Protein AF-A0A529LUG5-F1 (afdb_monomer_lite)

Foldseek 3Di:
DPDDDDDDDDPDDPDCVVPNDQVPDPDVDPQKDWDQDPVGIDIDGCSPPDPVLPDADAAEDEDQALVVVVVCLVVVNPDAAYEYEHELQACVRPNQDASASVVVSVVVCVVVVHNYHYDYNHHHPPDHD

Radius of gyration: 19.3 Å; chains: 1; bounding box: 46×36×52 Å

pLDDT: mean 93.98, std 6.43, range [59.34, 98.44]

Sequence (129 aa):
DGSVVREAAPLVSGDEKVLAPVNKAFQPTGGLKVLGGNLGHAVIKTSAVKPERRVIEAPAKVFDSQQGLNDAFKAGQLTGDFVAVIRFQGPKANGMPELHKLTTVLGILQDRGQRVALVTDGRMSGASG

Structure (mmCIF, N/CA/C/O backbone):
data_AF-A0A529LUG5-F1
#
_entry.id   AF-A0A529LUG5-F1
#
loop_
_atom_site.group_PDB
_atom_site.id
_atom_site.type_symbol
_atom_site.label_atom_id
_atom_site.label_alt_id
_atom_site.label_comp_id
_atom_site.label_asym_id
_atom_site.label_entity_id
_atom_site.label_seq_id
_atom_site.pdbx_PDB_ins_code
_atom_site.Cartn_x
_atom_site.Cartn_y
_atom_site.Cartn_z
_atom_site.occupancy
_atom_site.B_iso_or_equiv
_atom_site.auth_seq_id
_atom_site.auth_comp_id
_atom_site.auth_asym_id
_atom_site.auth_atom_id
_atom_site.pdbx_PDB_model_num
ATOM 1 N N . ASP A 1 1 ? 30.523 20.957 -26.595 1.00 74.81 1 ASP A N 1
ATOM 2 C CA . ASP A 1 1 ? 29.503 21.028 -27.667 1.00 74.81 1 ASP A CA 1
ATOM 3 C C . ASP A 1 1 ? 28.096 20.664 -27.167 1.00 74.81 1 ASP A C 1
ATOM 5 O O . ASP A 1 1 ? 27.141 20.948 -27.874 1.00 74.81 1 ASP A O 1
ATOM 9 N N . GLY A 1 2 ? 27.947 20.087 -25.961 1.00 87.75 2 GLY A N 1
ATOM 10 C CA . GLY A 1 2 ? 26.634 19.701 -25.431 1.00 87.75 2 GLY A CA 1
ATOM 11 C C . GLY A 1 2 ? 26.055 18.468 -26.129 1.00 87.75 2 GLY A C 1
ATOM 12 O O . GLY A 1 2 ? 24.843 18.261 -26.089 1.00 87.75 2 GLY A O 1
ATOM 13 N N . SER A 1 3 ? 26.899 17.675 -26.798 1.00 82.62 3 SER A N 1
ATOM 14 C CA . SER A 1 3 ? 26.457 16.487 -27.518 1.00 82.62 3 SER A CA 1
ATOM 15 C C . SER A 1 3 ? 26.208 15.315 -26.565 1.00 82.62 3 SER A C 1
ATOM 17 O O . SER A 1 3 ? 26.875 15.143 -25.544 1.00 82.62 3 SER A O 1
ATOM 19 N N . VAL A 1 4 ? 25.193 14.513 -26.890 1.00 90.38 4 VAL A N 1
ATOM 20 C CA . VAL A 1 4 ? 24.852 13.287 -26.164 1.00 90.38 4 VAL A CA 1
ATOM 21 C C . VAL A 1 4 ? 25.438 12.106 -26.922 1.00 90.38 4 VAL A C 1
ATOM 23 O O . VAL A 1 4 ? 25.099 11.885 -28.084 1.00 90.38 4 VAL A O 1
ATOM 26 N N . VAL A 1 5 ? 26.266 11.317 -26.244 1.00 90.88 5 VAL A N 1
ATOM 27 C CA . VAL A 1 5 ? 26.762 10.032 -26.745 1.00 90.88 5 VAL A CA 1
ATOM 28 C C . VAL A 1 5 ? 25.913 8.915 -26.142 1.00 90.88 5 VAL A C 1
ATOM 30 O O . VAL A 1 5 ? 25.602 8.938 -24.952 1.00 90.88 5 VAL A O 1
ATOM 33 N N . ARG A 1 6 ? 25.497 7.952 -26.970 1.00 93.00 6 ARG A N 1
ATOM 34 C CA . ARG A 1 6 ? 24.779 6.752 -26.522 1.00 93.00 6 ARG A CA 1
ATOM 35 C C . ARG A 1 6 ? 25.706 5.550 -26.594 1.00 93.00 6 ARG A C 1
ATOM 37 O O . ARG A 1 6 ? 26.269 5.278 -27.650 1.00 93.00 6 ARG A O 1
ATOM 44 N N . GLU A 1 7 ? 25.797 4.817 -25.497 1.00 94.69 7 GLU A N 1
ATOM 45 C CA . GLU A 1 7 ? 26.534 3.557 -25.411 1.00 94.69 7 GLU A CA 1
ATOM 46 C C . GLU A 1 7 ? 25.561 2.376 -25.359 1.00 94.69 7 GLU A C 1
ATOM 48 O O . GLU A 1 7 ? 24.429 2.499 -24.880 1.00 94.69 7 GLU A O 1
ATOM 53 N N . ALA A 1 8 ? 25.985 1.229 -25.890 1.00 94.44 8 ALA A N 1
ATOM 54 C CA . ALA A 1 8 ? 25.168 0.025 -25.880 1.00 94.44 8 ALA A CA 1
ATOM 55 C C . ALA A 1 8 ? 25.097 -0.568 -24.466 1.00 94.44 8 ALA A C 1
ATOM 57 O O . ALA A 1 8 ? 26.119 -0.774 -23.814 1.00 94.44 8 ALA A O 1
ATOM 58 N N . ALA A 1 9 ? 23.886 -0.891 -24.013 1.00 93.00 9 ALA A N 1
ATOM 59 C CA . ALA A 1 9 ? 23.694 -1.664 -22.792 1.00 93.00 9 ALA A CA 1
ATOM 60 C C . ALA A 1 9 ? 24.043 -3.152 -23.023 1.00 93.00 9 ALA A C 1
ATOM 62 O O . ALA A 1 9 ? 23.889 -3.646 -24.146 1.00 93.00 9 ALA A O 1
ATOM 63 N N . PRO A 1 10 ? 24.462 -3.895 -21.980 1.00 94.50 10 PRO A N 1
ATOM 64 C CA . PRO A 1 10 ? 24.662 -5.338 -22.070 1.00 94.50 10 PRO A CA 1
ATOM 65 C C . PRO A 1 10 ? 23.402 -6.068 -22.554 1.00 94.50 10 PRO A C 1
ATOM 67 O O . PRO A 1 10 ? 22.301 -5.812 -22.069 1.00 94.50 10 PRO A O 1
ATOM 70 N N . LEU A 1 11 ? 23.569 -7.010 -23.489 1.00 93.81 11 LEU A N 1
ATOM 71 C CA . LEU A 1 11 ? 22.459 -7.812 -24.029 1.00 93.81 11 LEU A CA 1
ATOM 72 C C . LEU A 1 11 ? 22.001 -8.928 -23.081 1.00 93.81 11 LEU A C 1
ATOM 74 O O . LEU A 1 11 ? 20.894 -9.443 -23.218 1.00 93.81 11 LEU A O 1
ATOM 78 N N . VAL A 1 12 ? 22.863 -9.318 -22.143 1.00 95.50 12 VAL A N 1
ATOM 79 C CA . VAL A 1 12 ? 22.630 -10.404 -21.189 1.00 95.50 12 VAL A CA 1
ATOM 80 C C . VAL A 1 12 ? 22.708 -9.830 -19.782 1.00 95.50 12 VAL A C 1
ATOM 82 O O . VAL A 1 12 ? 23.600 -9.038 -19.475 1.00 95.50 12 VAL A O 1
ATOM 85 N N . SER A 1 13 ? 21.761 -10.223 -18.934 1.00 96.62 13 SER A N 1
ATOM 86 C CA . SER A 1 13 ? 21.764 -9.840 -17.525 1.00 96.62 13 SER A CA 1
ATOM 87 C C . SER A 1 13 ? 22.973 -10.429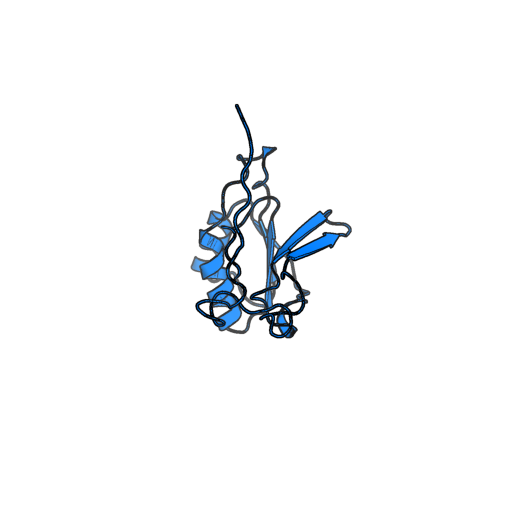 -16.798 1.00 96.62 13 SER A C 1
ATOM 89 O O . SER A 1 13 ? 23.327 -11.585 -17.018 1.00 96.62 13 SER A O 1
ATOM 91 N N . GLY A 1 14 ? 23.577 -9.652 -15.897 1.00 96.62 14 GLY A N 1
ATOM 92 C CA . GLY A 1 14 ? 24.630 -10.151 -15.008 1.00 96.62 14 GLY A CA 1
ATOM 93 C C . GLY A 1 14 ? 24.106 -11.091 -13.914 1.00 96.62 14 GLY A C 1
ATOM 94 O O . GLY A 1 14 ? 24.866 -11.907 -13.403 1.00 96.62 14 GLY A O 1
ATOM 95 N N . ASP A 1 15 ? 22.815 -10.995 -13.575 1.00 97.44 15 ASP A N 1
ATOM 96 C CA . ASP A 1 15 ? 22.123 -11.890 -12.643 1.00 97.44 15 ASP A CA 1
ATOM 97 C C . ASP A 1 15 ? 20.609 -11.870 -12.924 1.00 97.44 15 ASP A C 1
ATOM 99 O O . ASP A 1 15 ? 19.914 -10.896 -12.615 1.00 97.44 15 ASP A O 1
ATOM 103 N N . GLU A 1 16 ? 20.071 -12.957 -13.491 1.00 96.81 16 GLU A N 1
ATOM 104 C CA . GLU A 1 16 ? 18.633 -13.077 -13.787 1.00 96.81 16 GLU A CA 1
ATOM 105 C C . GLU A 1 16 ? 17.750 -13.076 -12.521 1.00 96.81 16 GLU A C 1
ATOM 107 O O . GLU A 1 16 ? 16.546 -12.847 -12.630 1.00 96.81 16 GLU A O 1
ATOM 112 N N . LYS A 1 17 ? 18.313 -13.276 -11.317 1.00 96.44 17 LYS A N 1
ATOM 113 C CA . LYS A 1 17 ? 17.579 -13.153 -10.042 1.00 96.44 17 LYS A CA 1
ATOM 114 C C . LYS A 1 17 ? 17.389 -11.703 -9.596 1.00 96.44 17 LYS A C 1
ATOM 116 O O . LYS A 1 17 ? 16.534 -11.447 -8.751 1.00 96.44 17 LYS A O 1
ATOM 121 N N . VAL A 1 18 ? 18.150 -10.767 -10.164 1.00 96.31 18 VAL A N 1
ATOM 122 C CA . VAL A 1 18 ? 18.041 -9.323 -9.900 1.00 96.31 18 VAL A CA 1
ATOM 123 C C . VAL A 1 18 ? 17.397 -8.606 -11.088 1.00 96.31 18 VAL A C 1
ATOM 125 O O . VAL A 1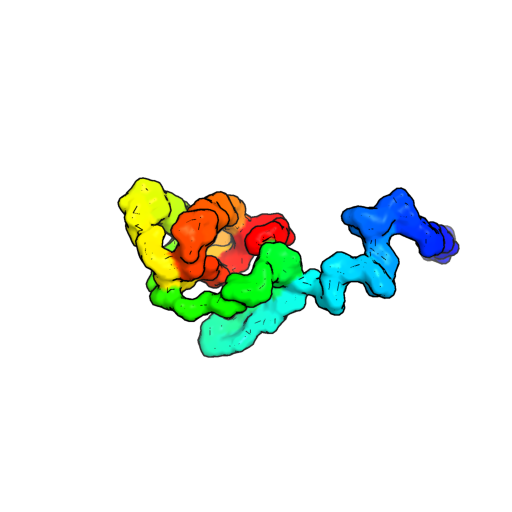 18 ? 16.472 -7.816 -10.903 1.00 96.31 18 VAL A O 1
ATOM 128 N N . LEU A 1 19 ? 17.838 -8.915 -12.311 1.00 96.81 19 LEU A N 1
ATOM 129 C CA . LEU A 1 19 ? 17.305 -8.365 -13.557 1.00 96.81 19 LEU A CA 1
ATOM 130 C C . LEU A 1 19 ? 16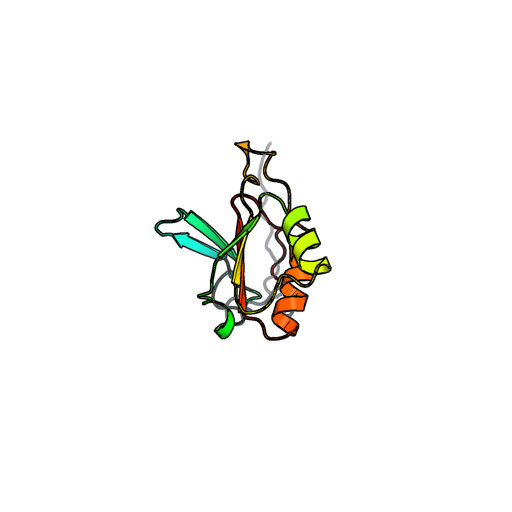.940 -9.507 -14.510 1.00 96.81 19 LEU A C 1
ATOM 132 O O . LEU A 1 19 ? 17.782 -10.011 -15.252 1.00 96.81 19 LEU A O 1
ATOM 136 N N . ALA A 1 20 ? 15.674 -9.914 -14.489 1.00 95.94 20 ALA A N 1
ATOM 137 C CA . ALA A 1 20 ? 15.164 -10.942 -15.385 1.00 95.94 20 ALA A CA 1
ATOM 138 C C . ALA A 1 20 ? 14.913 -10.390 -16.805 1.00 95.94 20 ALA A C 1
ATOM 140 O O . ALA A 1 20 ? 14.468 -9.245 -16.950 1.00 95.94 20 ALA A O 1
ATOM 141 N N . PRO A 1 21 ? 15.134 -11.191 -17.865 1.00 95.31 21 PRO A N 1
ATOM 142 C CA . PRO A 1 21 ? 14.712 -10.829 -19.214 1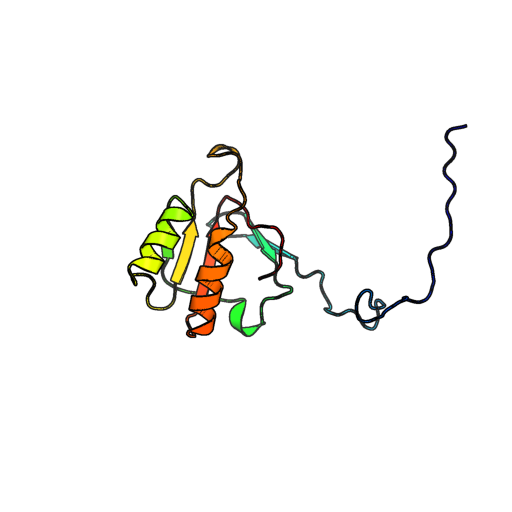.00 95.31 21 PRO A CA 1
ATOM 143 C C . PRO A 1 21 ? 13.179 -10.812 -19.323 1.00 95.31 21 PRO A C 1
ATOM 145 O O . PRO A 1 21 ? 12.479 -11.494 -18.576 1.00 95.31 21 PRO A O 1
ATOM 148 N N . VAL A 1 22 ? 12.641 -10.064 -20.294 1.00 94.31 22 VAL A N 1
ATOM 149 C CA . VAL A 1 22 ? 11.185 -9.841 -20.448 1.00 94.31 22 VAL A CA 1
ATOM 150 C C . VAL A 1 22 ? 10.393 -11.149 -20.564 1.00 94.31 22 VAL A C 1
ATOM 152 O O . VAL A 1 22 ? 9.328 -11.282 -19.969 1.00 94.31 22 VAL A O 1
ATOM 155 N N . ASN A 1 23 ? 10.923 -12.142 -21.283 1.00 94.69 23 ASN A N 1
ATOM 156 C CA . ASN A 1 23 ? 10.285 -13.452 -21.452 1.00 94.69 23 ASN A CA 1
ATOM 157 C C . ASN A 1 23 ? 10.293 -14.327 -20.182 1.00 94.69 23 ASN A C 1
ATOM 159 O O . ASN A 1 23 ? 9.600 -15.340 -20.148 1.00 94.69 23 ASN A O 1
ATOM 163 N N .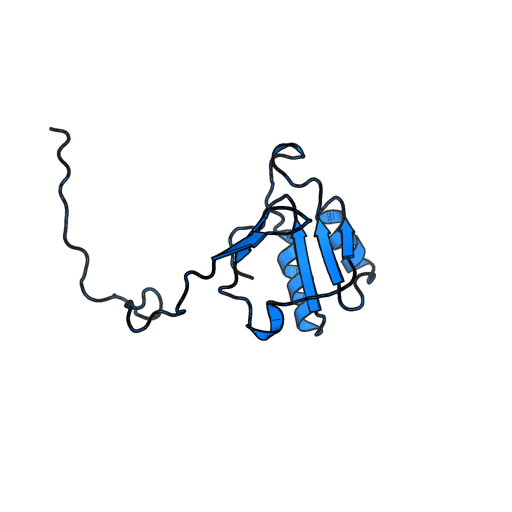 LYS A 1 24 ? 11.057 -13.948 -19.151 1.00 95.62 24 LYS A N 1
ATOM 164 C CA . LYS A 1 24 ? 11.109 -14.594 -17.832 1.00 95.62 24 LYS A CA 1
ATOM 165 C C . LYS A 1 24 ? 10.846 -13.590 -16.702 1.00 95.62 24 LYS A C 1
ATOM 167 O O . LYS A 1 24 ? 11.373 -13.747 -15.602 1.00 95.62 24 LYS A O 1
ATOM 172 N N . ALA A 1 25 ? 10.082 -12.531 -16.971 1.00 95.50 25 ALA A N 1
ATOM 173 C CA . ALA A 1 25 ? 9.800 -11.501 -15.979 1.00 95.50 25 ALA A CA 1
ATOM 174 C C . ALA A 1 25 ? 9.254 -12.112 -14.674 1.00 95.50 25 ALA A C 1
ATOM 176 O O . ALA A 1 25 ? 8.415 -13.011 -14.711 1.00 95.50 25 ALA A O 1
ATOM 177 N N . PHE A 1 26 ? 9.681 -11.585 -13.517 1.00 94.62 26 PHE A N 1
ATOM 178 C CA . PHE A 1 26 ? 9.231 -12.082 -12.206 1.00 94.62 26 PHE A CA 1
ATOM 179 C C . PHE A 1 26 ? 7.709 -12.055 -12.050 1.00 94.62 26 PHE A C 1
ATOM 181 O O . PHE A 1 26 ? 7.131 -12.898 -11.367 1.00 94.62 26 PHE A O 1
ATOM 188 N N . GLN A 1 27 ? 7.063 -11.061 -12.660 1.00 93.06 27 GLN A N 1
ATOM 189 C CA . GLN A 1 27 ? 5.616 -10.922 -12.719 1.00 93.06 27 GLN A CA 1
ATOM 190 C C . GLN A 1 27 ? 5.206 -10.340 -14.077 1.00 93.06 27 GLN A C 1
ATOM 192 O O . GLN A 1 27 ? 5.937 -9.518 -14.631 1.00 93.06 27 GLN A O 1
ATOM 197 N N . PRO A 1 28 ? 4.010 -10.684 -14.589 1.00 92.19 28 PRO A N 1
ATOM 198 C CA . PRO A 1 28 ? 3.513 -10.171 -15.869 1.00 92.19 28 PRO A CA 1
ATOM 199 C C . PRO A 1 28 ? 3.119 -8.684 -15.826 1.00 92.19 28 PRO A C 1
ATOM 201 O O . PRO A 1 28 ? 2.815 -8.095 -16.857 1.00 92.19 28 PRO A O 1
ATOM 204 N N . THR A 1 29 ? 3.076 -8.066 -14.640 1.00 92.06 29 THR A N 1
ATOM 205 C CA . THR A 1 29 ? 2.736 -6.646 -14.465 1.00 92.06 29 THR A CA 1
ATOM 206 C C . THR A 1 29 ? 3.707 -5.987 -13.492 1.00 92.06 29 THR A C 1
ATOM 208 O O . THR A 1 29 ? 4.230 -6.658 -12.607 1.00 92.06 29 THR A O 1
ATOM 211 N N . GLY A 1 30 ? 3.880 -4.664 -13.583 1.00 91.88 30 GLY A N 1
ATOM 212 C CA . GLY A 1 30 ? 4.757 -3.896 -12.684 1.00 91.88 30 GLY A CA 1
ATOM 213 C C . GLY A 1 30 ? 4.283 -3.796 -11.226 1.00 91.88 30 GLY A C 1
ATOM 214 O O . GLY A 1 30 ? 4.905 -3.104 -10.425 1.00 91.88 30 GLY A O 1
ATOM 215 N N . GLY A 1 31 ? 3.168 -4.444 -10.870 1.00 93.00 31 GLY A N 1
ATOM 216 C CA . GLY A 1 31 ? 2.683 -4.510 -9.494 1.00 93.00 31 GLY A CA 1
ATOM 217 C C . GLY A 1 31 ? 2.139 -3.195 -8.938 1.00 93.00 31 GLY A C 1
ATOM 218 O O . GLY A 1 31 ? 1.959 -3.102 -7.733 1.00 93.00 31 GLY A O 1
ATOM 219 N N . LEU A 1 32 ? 1.847 -2.193 -9.770 1.00 94.50 32 LEU A N 1
ATOM 220 C CA . LEU A 1 32 ? 1.193 -0.946 -9.365 1.00 94.50 32 LEU A CA 1
ATOM 221 C C . LEU A 1 32 ? -0.209 -0.876 -9.974 1.00 94.50 32 LEU A C 1
ATOM 223 O O . LEU A 1 32 ? -0.388 -1.172 -11.158 1.00 94.50 32 LEU A O 1
ATOM 227 N N . LYS A 1 33 ? -1.206 -0.497 -9.173 1.00 95.25 33 LYS A N 1
ATOM 228 C CA . LYS A 1 33 ? -2.587 -0.301 -9.626 1.00 95.25 33 LYS A CA 1
ATOM 229 C C . LYS A 1 33 ? -3.141 1.011 -9.087 1.00 95.25 33 LYS A C 1
ATOM 231 O O . LYS A 1 33 ? -2.864 1.383 -7.949 1.00 95.25 33 LYS A O 1
ATOM 236 N N . VAL A 1 34 ? -3.946 1.674 -9.911 1.00 97.12 34 VAL A N 1
ATOM 237 C CA . VAL A 1 34 ? -4.817 2.770 -9.484 1.00 97.12 34 VAL A CA 1
ATOM 238 C C . VAL A 1 34 ? -6.165 2.164 -9.112 1.00 97.12 34 VAL A C 1
ATOM 240 O O . VAL A 1 34 ? -6.706 1.350 -9.859 1.00 97.12 34 VAL A O 1
ATOM 243 N N . LEU A 1 35 ? -6.676 2.543 -7.948 1.00 97.81 35 LEU A N 1
ATOM 244 C CA . LEU A 1 35 ? -8.009 2.200 -7.467 1.00 97.81 35 LEU A CA 1
ATOM 245 C C . LEU A 1 35 ? -8.906 3.433 -7.588 1.00 97.81 35 LEU A C 1
ATOM 247 O O . LEU A 1 35 ? -8.440 4.553 -7.376 1.00 97.81 35 LEU A O 1
ATOM 251 N N . GLY A 1 36 ? -10.181 3.219 -7.903 1.00 98.25 36 GLY A N 1
ATOM 252 C CA . GLY A 1 36 ? -11.197 4.266 -7.979 1.00 98.25 36 GLY A CA 1
ATOM 253 C C . GLY A 1 36 ? -12.519 3.784 -7.389 1.00 98.25 36 GLY A C 1
ATOM 254 O O . GLY A 1 36 ? -12.862 2.609 -7.515 1.00 98.25 36 GLY A O 1
ATOM 255 N N . GLY A 1 37 ? -13.251 4.684 -6.735 1.00 98.00 37 GLY A N 1
ATOM 256 C CA . GLY A 1 37 ? -14.552 4.399 -6.134 1.00 98.00 37 GLY A CA 1
ATOM 257 C C . GLY A 1 37 ? -15.138 5.616 -5.419 1.00 98.00 37 GLY A C 1
ATOM 258 O O . GLY A 1 37 ? -14.650 6.735 -5.563 1.00 98.00 37 GLY A O 1
ATOM 259 N N . ASN A 1 38 ? -16.171 5.400 -4.606 1.00 98.31 38 ASN A N 1
ATOM 260 C CA . ASN A 1 38 ? -16.830 6.464 -3.836 1.00 98.31 38 ASN A CA 1
ATOM 261 C C . ASN A 1 38 ? -15.915 7.143 -2.794 1.00 98.31 38 ASN A C 1
ATOM 263 O O . ASN A 1 38 ? -16.163 8.289 -2.435 1.00 98.31 38 ASN A O 1
ATOM 267 N N . LEU A 1 39 ? -14.852 6.471 -2.336 1.00 97.00 39 LEU A N 1
ATOM 268 C CA . LEU A 1 39 ? -13.826 7.054 -1.456 1.00 97.00 39 LEU A CA 1
ATOM 269 C C . LEU A 1 39 ? -12.793 7.921 -2.202 1.00 97.00 39 LEU A C 1
ATOM 271 O O . LEU A 1 39 ? -11.950 8.545 -1.562 1.00 97.00 39 LEU A O 1
ATOM 275 N N . GLY A 1 40 ? -12.843 7.970 -3.536 1.00 97.75 40 GLY A N 1
ATOM 276 C CA . GLY A 1 40 ? -11.910 8.718 -4.377 1.00 97.75 40 GLY A CA 1
ATOM 277 C C . GLY A 1 40 ? -10.956 7.814 -5.154 1.00 97.75 40 GLY A C 1
ATOM 278 O O . GLY A 1 40 ? -11.330 6.723 -5.588 1.00 97.75 40 GLY A O 1
ATOM 279 N N . HIS A 1 41 ? -9.726 8.294 -5.353 1.00 98.31 41 HIS A N 1
ATOM 280 C CA . HIS A 1 41 ? -8.679 7.590 -6.093 1.00 98.31 41 HIS A CA 1
ATOM 281 C C . HIS A 1 41 ? -7.466 7.329 -5.205 1.00 98.31 41 HIS A C 1
ATOM 283 O O . HIS A 1 41 ? -7.046 8.203 -4.449 1.00 98.31 41 HIS A O 1
ATOM 289 N N . ALA A 1 42 ? -6.889 6.137 -5.327 1.00 97.75 42 ALA A N 1
ATOM 290 C CA . ALA A 1 42 ? -5.720 5.722 -4.562 1.00 97.75 42 ALA A CA 1
ATOM 291 C C . ALA A 1 42 ? -4.766 4.886 -5.419 1.00 97.75 42 ALA A C 1
ATOM 293 O O . ALA A 1 42 ? -5.113 4.422 -6.506 1.00 97.75 42 ALA A O 1
ATOM 294 N N . VAL A 1 43 ? -3.559 4.668 -4.906 1.00 96.62 43 VAL A N 1
ATOM 295 C CA . VAL A 1 43 ? -2.552 3.806 -5.527 1.00 96.62 43 VAL A CA 1
ATOM 296 C C . VAL A 1 43 ? -2.228 2.662 -4.576 1.00 96.62 43 VAL A C 1
ATOM 298 O O . VAL A 1 43 ? -2.039 2.879 -3.383 1.00 96.62 43 VAL A O 1
ATOM 301 N N . ILE A 1 44 ? -2.135 1.446 -5.112 1.00 95.50 44 ILE A N 1
ATOM 302 C CA . ILE A 1 44 ? -1.732 0.252 -4.367 1.00 95.50 44 ILE A CA 1
ATOM 303 C C . ILE A 1 44 ? -0.601 -0.479 -5.086 1.00 95.50 44 ILE A C 1
ATOM 305 O O . ILE A 1 44 ? -0.592 -0.615 -6.314 1.00 95.50 44 ILE A O 1
ATOM 309 N N . LYS A 1 45 ? 0.341 -0.994 -4.294 1.00 93.94 45 LYS A N 1
ATOM 310 C CA . LYS A 1 45 ? 1.389 -1.902 -4.749 1.00 93.94 45 LYS A CA 1
ATOM 311 C C . LYS A 1 45 ? 0.962 -3.342 -4.454 1.00 93.94 45 LYS A C 1
ATOM 313 O O . LYS A 1 45 ? 0.705 -3.698 -3.315 1.00 93.94 45 LYS A O 1
ATOM 318 N N . THR A 1 46 ? 0.856 -4.161 -5.490 1.00 93.38 46 THR A N 1
ATOM 319 C CA . THR A 1 46 ? 0.371 -5.553 -5.451 1.00 93.38 46 THR A CA 1
ATOM 320 C C . THR A 1 46 ? 1.482 -6.578 -5.664 1.00 93.38 46 THR A C 1
ATOM 322 O O . THR A 1 46 ? 1.225 -7.777 -5.583 1.00 93.38 46 THR A O 1
ATOM 325 N N . SER A 1 47 ? 2.717 -6.124 -5.912 1.00 91.19 47 SER A N 1
ATOM 326 C CA . SER A 1 47 ? 3.862 -6.988 -6.224 1.00 91.19 47 SER A CA 1
ATOM 327 C C . SER A 1 47 ? 4.202 -7.982 -5.110 1.00 91.19 47 SER A C 1
ATOM 329 O O . SER A 1 47 ? 4.612 -9.095 -5.413 1.00 91.19 47 SER A O 1
ATOM 331 N N . ALA A 1 48 ? 4.007 -7.618 -3.841 1.00 89.12 48 ALA A N 1
ATOM 332 C CA . ALA A 1 48 ? 4.232 -8.506 -2.694 1.00 89.12 48 ALA A CA 1
ATOM 333 C C . ALA A 1 48 ? 2.931 -9.086 -2.103 1.00 89.12 48 ALA A C 1
ATOM 335 O O . ALA A 1 48 ? 2.973 -9.872 -1.161 1.00 89.12 48 ALA A O 1
ATOM 336 N N . VAL A 1 49 ? 1.767 -8.741 -2.669 1.00 90.44 49 VAL A N 1
ATOM 337 C CA . VAL A 1 49 ? 0.461 -9.149 -2.135 1.00 90.44 49 VAL A CA 1
ATOM 338 C C . VAL A 1 49 ? -0.027 -10.405 -2.857 1.00 90.44 49 VAL A C 1
ATOM 340 O O . VAL A 1 49 ? -0.329 -10.375 -4.062 1.00 90.44 49 VAL A O 1
ATOM 343 N N . LYS A 1 50 ? -0.139 -11.509 -2.106 1.00 89.94 50 LYS A N 1
ATOM 344 C CA . LYS A 1 50 ? -0.685 -12.785 -2.598 1.00 89.94 50 LYS A CA 1
ATOM 345 C C . LYS A 1 50 ? -2.091 -12.588 -3.183 1.00 89.94 50 LYS A C 1
ATOM 347 O O . LYS A 1 50 ? -2.856 -11.815 -2.602 1.00 89.94 50 LYS A O 1
ATOM 352 N N . PRO A 1 51 ? -2.460 -13.259 -4.291 1.00 92.00 51 PRO A N 1
ATOM 353 C CA . PRO A 1 51 ? -3.769 -13.098 -4.929 1.00 92.00 51 PRO A CA 1
ATOM 354 C C . PRO A 1 51 ? -4.955 -13.181 -3.959 1.00 92.00 51 PRO A C 1
ATOM 356 O O . PRO A 1 51 ? -5.827 -12.316 -3.992 1.00 92.00 51 PRO A O 1
ATOM 359 N N . GLU A 1 52 ? -4.929 -14.137 -3.030 1.00 91.25 52 GLU A N 1
ATOM 360 C CA . GLU A 1 52 ? -5.986 -14.355 -2.025 1.00 91.25 52 GLU A CA 1
ATOM 361 C C . GLU A 1 52 ? -6.163 -13.183 -1.037 1.00 91.25 52 GLU A C 1
ATOM 363 O O . GLU A 1 52 ? -7.199 -13.065 -0.386 1.00 91.25 52 GLU A O 1
ATOM 368 N N . ARG A 1 53 ? -5.157 -12.304 -0.915 1.00 90.88 53 ARG A N 1
ATOM 369 C CA . ARG A 1 53 ? -5.141 -11.132 -0.020 1.00 90.88 53 ARG A CA 1
ATOM 370 C C . ARG A 1 53 ? -5.420 -9.812 -0.744 1.00 90.88 53 ARG A C 1
ATOM 372 O O . ARG A 1 53 ? -5.422 -8.764 -0.109 1.00 90.88 53 ARG A O 1
ATOM 379 N N . ARG A 1 54 ? -5.669 -9.837 -2.059 1.00 93.94 54 ARG A N 1
ATOM 380 C CA . ARG A 1 54 ? -5.933 -8.621 -2.856 1.00 93.94 54 ARG A CA 1
ATOM 381 C C . ARG A 1 54 ? -7.348 -8.070 -2.686 1.00 93.94 54 ARG A C 1
ATOM 383 O O . ARG A 1 54 ? -7.592 -6.934 -3.074 1.00 93.94 54 ARG A O 1
ATOM 390 N N . VAL A 1 55 ? -8.258 -8.860 -2.114 1.00 96.06 55 VAL A N 1
ATOM 391 C CA . VAL A 1 55 ? -9.633 -8.450 -1.807 1.00 96.06 55 VAL A CA 1
ATOM 392 C C . VAL A 1 55 ? -9.894 -8.660 -0.319 1.00 96.06 55 VAL A C 1
ATOM 394 O O . VAL A 1 55 ? -9.842 -9.783 0.196 1.00 96.06 55 VAL A O 1
ATOM 397 N N . ILE A 1 56 ? -10.157 -7.557 0.375 1.00 96.50 56 ILE A N 1
ATOM 398 C CA . ILE A 1 56 ? -10.490 -7.529 1.797 1.00 96.50 56 ILE A CA 1
ATOM 399 C C . ILE A 1 56 ? -11.729 -6.655 1.953 1.00 96.50 56 ILE A C 1
ATOM 401 O O . ILE A 1 56 ? -11.697 -5.468 1.640 1.00 96.50 56 ILE A O 1
ATOM 405 N N . GLU A 1 57 ? -12.802 -7.265 2.444 1.00 97.81 57 GLU A N 1
ATOM 406 C CA . GLU A 1 57 ? -14.023 -6.592 2.866 1.00 97.81 57 GLU A CA 1
ATOM 407 C C . GLU A 1 57 ? -14.181 -6.839 4.363 1.00 97.81 57 GLU A C 1
ATOM 409 O O . GLU A 1 57 ? -14.247 -7.987 4.803 1.00 97.81 57 GLU A O 1
ATOM 414 N N . ALA A 1 58 ? -14.136 -5.767 5.148 1.00 98.00 58 ALA A N 1
ATOM 415 C CA . ALA A 1 58 ? -14.165 -5.834 6.601 1.00 98.00 58 ALA A CA 1
ATOM 416 C C . ALA A 1 58 ? -14.586 -4.476 7.196 1.00 98.00 58 ALA A C 1
ATOM 418 O O . ALA A 1 58 ? -14.476 -3.452 6.512 1.00 98.00 58 ALA A O 1
ATOM 419 N N . PRO A 1 59 ? -15.029 -4.426 8.468 1.00 98.44 59 PRO A N 1
ATOM 420 C CA . PRO A 1 59 ? -15.376 -3.175 9.136 1.00 98.44 59 PRO A CA 1
ATOM 421 C C . PRO A 1 59 ? -14.218 -2.169 9.154 1.00 98.44 59 PRO A C 1
ATOM 423 O O . PRO A 1 59 ? -13.059 -2.533 9.360 1.00 98.44 59 PRO A O 1
ATOM 426 N N . ALA A 1 60 ? -14.527 -0.884 8.985 1.00 98.25 60 ALA A N 1
ATOM 427 C CA . ALA A 1 60 ? -13.526 0.172 9.080 1.00 98.25 60 ALA A CA 1
ATOM 428 C C . ALA A 1 60 ? -13.155 0.457 10.546 1.00 98.25 60 ALA A C 1
ATOM 430 O O . ALA A 1 60 ? -14.028 0.657 11.390 1.00 98.25 60 ALA A O 1
ATOM 431 N N . LYS A 1 61 ? -11.855 0.549 10.838 1.00 98.25 61 LYS A N 1
ATOM 432 C CA . LYS A 1 61 ? -11.322 1.135 12.077 1.00 98.25 61 LYS A CA 1
ATOM 433 C C . LYS A 1 61 ? -10.572 2.414 11.709 1.00 98.25 61 LYS A C 1
ATOM 435 O O . LYS A 1 61 ? -9.563 2.358 11.006 1.00 98.25 61 LYS A O 1
ATOM 440 N N . VAL A 1 62 ? -11.096 3.562 12.135 1.00 98.44 62 VAL A N 1
ATOM 441 C CA . VAL A 1 62 ? -10.620 4.888 11.712 1.00 98.44 62 VAL A CA 1
ATOM 442 C C . VAL A 1 62 ? -9.686 5.483 12.761 1.00 98.44 62 VAL A C 1
ATOM 444 O O . VAL A 1 62 ? -10.001 5.475 13.949 1.00 98.44 62 VAL A O 1
ATOM 447 N N . PHE A 1 63 ? -8.562 6.032 12.311 1.00 98.31 63 PHE A N 1
ATOM 448 C CA . PHE A 1 63 ? -7.568 6.700 13.141 1.00 98.31 63 PHE A CA 1
ATOM 449 C C . PHE A 1 63 ? -7.095 7.995 12.476 1.00 98.31 63 PHE A C 1
ATOM 451 O O . PHE A 1 63 ? -7.005 8.093 11.252 1.00 98.31 63 PHE A O 1
ATOM 458 N N . ASP A 1 64 ? -6.712 8.964 13.301 1.00 98.00 64 ASP A N 1
ATOM 459 C CA . ASP A 1 64 ? -6.212 10.267 12.842 1.00 98.00 64 ASP A CA 1
ATOM 460 C C . ASP A 1 64 ? -4.679 10.318 12.777 1.00 98.00 64 ASP A C 1
ATOM 462 O O . ASP A 1 64 ? -4.100 11.310 12.349 1.00 98.00 64 ASP A O 1
ATOM 466 N N . SER A 1 65 ? -3.995 9.263 13.234 1.00 96.31 65 SER A N 1
ATOM 467 C CA . SER A 1 65 ? -2.535 9.172 13.204 1.00 96.31 65 SER A CA 1
ATOM 468 C C . SER A 1 65 ? -2.047 7.725 13.250 1.00 96.31 65 SER A C 1
ATOM 470 O O . SER A 1 65 ? -2.718 6.835 13.779 1.00 96.31 65 SER A O 1
ATOM 472 N N . GLN A 1 66 ? -0.818 7.494 12.774 1.00 95.19 66 GLN A N 1
ATOM 473 C CA . GLN A 1 66 ? -0.143 6.202 12.952 1.00 95.19 66 GLN A CA 1
ATOM 474 C C . GLN A 1 66 ? 0.073 5.839 14.432 1.00 95.19 66 GLN A C 1
ATOM 476 O O . GLN A 1 66 ? 0.156 4.661 14.773 1.00 95.19 66 GLN A O 1
ATOM 481 N N . GLN A 1 67 ? 0.161 6.840 15.316 1.00 96.12 67 GLN A N 1
ATOM 482 C CA . GLN A 1 67 ? 0.309 6.612 16.750 1.00 96.12 67 GLN A CA 1
ATOM 483 C C . GLN A 1 67 ? -0.975 6.021 17.343 1.00 96.12 67 GLN A C 1
ATOM 485 O O . GLN A 1 67 ? -0.895 5.033 18.061 1.00 96.12 67 GLN A O 1
ATOM 490 N N . GLY A 1 68 ? -2.147 6.531 16.947 1.00 97.38 68 GLY A N 1
ATOM 491 C CA . GLY A 1 68 ? -3.436 6.008 17.407 1.00 97.38 68 GLY A CA 1
ATOM 492 C C . GLY A 1 68 ? -3.649 4.532 17.058 1.00 97.38 68 GLY A C 1
ATOM 493 O O . GLY A 1 68 ? -4.096 3.758 17.901 1.00 97.38 68 GLY A O 1
ATOM 494 N N . LEU A 1 69 ? -3.259 4.109 15.849 1.00 96.88 69 LEU A N 1
ATOM 495 C CA . LEU A 1 69 ? -3.305 2.689 15.481 1.00 96.88 69 LEU A CA 1
ATOM 496 C C . LEU A 1 69 ? -2.327 1.855 16.319 1.00 96.88 69 LEU A C 1
ATOM 498 O O . LEU A 1 69 ? -2.692 0.782 16.799 1.00 96.88 69 LEU A O 1
ATOM 502 N N . ASN A 1 70 ? -1.100 2.343 16.528 1.00 95.94 70 ASN A N 1
ATOM 503 C CA . ASN A 1 70 ? -0.116 1.653 17.366 1.00 95.94 70 ASN A CA 1
ATOM 504 C C . ASN A 1 70 ? -0.593 1.489 18.813 1.00 95.94 70 ASN A C 1
ATOM 506 O O . ASN A 1 70 ? -0.371 0.439 19.414 1.00 95.94 70 ASN A O 1
ATOM 510 N N . ASP A 1 71 ? -1.245 2.503 19.373 1.00 97.50 71 ASP A N 1
ATOM 511 C CA . ASP A 1 71 ? -1.757 2.449 20.740 1.00 97.50 71 ASP A CA 1
ATOM 512 C C . ASP A 1 71 ? -2.921 1.456 20.849 1.00 97.50 71 ASP A C 1
ATOM 514 O O . ASP A 1 71 ? -2.926 0.623 21.755 1.00 97.50 71 ASP A O 1
ATOM 518 N N . ALA A 1 72 ? -3.834 1.434 19.870 1.00 97.56 72 ALA A N 1
ATOM 519 C CA . ALA A 1 72 ? -4.893 0.426 19.790 1.00 97.56 72 ALA A CA 1
ATOM 520 C C . ALA A 1 72 ? -4.338 -1.004 19.641 1.00 97.56 72 ALA A C 1
ATOM 522 O O . ALA A 1 72 ? -4.868 -1.946 20.235 1.00 97.56 72 ALA A O 1
ATOM 523 N N . PHE A 1 73 ? -3.251 -1.182 18.882 1.00 96.81 73 PHE A N 1
ATOM 524 C CA . PHE A 1 73 ? -2.560 -2.468 18.773 1.00 96.81 73 PHE A CA 1
ATOM 525 C C . PHE A 1 73 ? -1.976 -2.912 20.117 1.00 96.81 73 PHE A C 1
ATOM 527 O O . PHE A 1 73 ? -2.219 -4.039 20.548 1.00 96.81 73 PHE A O 1
ATOM 534 N N . LYS A 1 74 ? -1.254 -2.018 20.807 1.00 96.50 74 LYS A N 1
ATOM 535 C CA . LYS A 1 74 ? -0.671 -2.285 22.133 1.00 96.50 74 LYS A CA 1
ATOM 536 C C . LYS A 1 74 ? -1.733 -2.588 23.188 1.00 96.50 74 LYS A C 1
ATOM 538 O O . LYS A 1 74 ? -1.505 -3.429 24.048 1.00 96.50 74 LYS A O 1
ATOM 543 N N . ALA A 1 75 ? -2.890 -1.940 23.096 1.00 97.69 75 ALA A N 1
ATOM 544 C CA . ALA A 1 75 ? -4.033 -2.176 23.971 1.00 97.69 75 ALA A CA 1
ATOM 545 C C . ALA A 1 75 ? -4.821 -3.459 23.633 1.00 97.69 75 ALA A C 1
ATOM 547 O O . ALA A 1 75 ? -5.809 -3.756 24.299 1.00 97.69 75 ALA A O 1
ATOM 548 N N . GLY A 1 76 ? -4.437 -4.210 22.592 1.00 96.44 76 GLY A N 1
ATOM 549 C CA . GLY A 1 76 ? -5.132 -5.437 22.189 1.00 96.44 76 GLY A CA 1
ATOM 550 C C . GLY A 1 76 ? -6.505 -5.206 21.544 1.00 96.44 76 GLY A C 1
ATOM 551 O O . GLY A 1 76 ? -7.317 -6.123 21.489 1.00 96.44 76 GLY A O 1
ATOM 552 N N . GLN A 1 77 ? -6.778 -3.999 21.041 1.00 96.50 77 GLN A N 1
ATOM 553 C CA . GLN A 1 77 ? -8.093 -3.593 20.515 1.00 96.50 77 GLN A CA 1
ATOM 554 C C . GLN A 1 77 ? -8.272 -3.880 19.009 1.00 96.50 77 GLN A C 1
ATOM 556 O O . GLN A 1 77 ? -9.355 -3.698 18.437 1.00 96.50 77 GLN A O 1
ATOM 561 N N . LEU A 1 78 ? -7.207 -4.324 18.335 1.00 96.31 78 LEU A N 1
ATOM 562 C CA . LEU A 1 78 ? -7.213 -4.704 16.918 1.00 96.31 78 LEU A CA 1
ATOM 563 C C . LEU A 1 78 ? -7.535 -6.198 16.763 1.00 96.31 78 LEU A C 1
ATOM 565 O O . LEU A 1 78 ? -6.681 -7.018 16.422 1.00 96.31 78 LEU A O 1
ATOM 569 N N . THR A 1 79 ? -8.778 -6.546 17.090 1.00 94.44 79 THR A N 1
ATOM 570 C CA . THR A 1 79 ? -9.337 -7.895 16.956 1.00 94.44 79 THR A CA 1
ATOM 571 C C . THR A 1 79 ? -10.197 -8.028 15.701 1.00 94.44 79 THR A C 1
ATOM 573 O O . THR A 1 79 ? -10.789 -7.047 15.238 1.00 94.44 79 THR A O 1
ATOM 576 N N . GLY A 1 80 ? -10.285 -9.262 15.193 1.00 96.44 80 GLY A N 1
ATOM 577 C CA . GLY A 1 80 ? -11.038 -9.598 13.986 1.00 96.44 80 GLY A CA 1
ATOM 578 C C . GLY A 1 80 ? -10.428 -9.025 12.707 1.00 96.44 80 GLY A C 1
ATOM 579 O O . GLY A 1 80 ? -9.327 -8.480 12.712 1.00 96.44 80 GLY A O 1
ATOM 580 N N . ASP A 1 81 ? -11.169 -9.155 11.614 1.00 98.19 81 ASP A N 1
ATOM 581 C CA . ASP A 1 81 ? -10.820 -8.562 10.326 1.00 98.19 81 ASP A CA 1
ATOM 582 C C . ASP A 1 81 ? -11.235 -7.087 10.308 1.00 98.19 81 ASP A C 1
ATOM 584 O O . ASP A 1 81 ? -12.286 -6.726 10.844 1.00 98.19 81 ASP A O 1
ATOM 588 N N . PHE A 1 82 ? -10.428 -6.218 9.697 1.00 98.25 82 PHE A N 1
ATOM 589 C CA . PHE A 1 82 ? -10.762 -4.796 9.583 1.00 98.25 82 PHE A CA 1
ATOM 590 C C . PHE A 1 82 ? -9.981 -4.076 8.480 1.00 98.25 82 PHE A C 1
ATOM 592 O O . PHE A 1 82 ? -8.891 -4.481 8.077 1.00 98.25 82 PHE A O 1
ATOM 599 N N . VAL A 1 83 ? -10.518 -2.939 8.038 1.00 98.31 83 VAL A N 1
ATOM 600 C CA . VAL A 1 83 ? -9.806 -1.969 7.200 1.00 98.31 83 VAL A CA 1
ATOM 601 C C . VAL A 1 83 ? -9.363 -0.799 8.075 1.00 98.31 83 VAL A C 1
ATOM 603 O O . VAL A 1 83 ? -10.192 -0.048 8.588 1.00 98.31 83 VAL A O 1
ATOM 606 N N . ALA A 1 84 ? -8.055 -0.639 8.267 1.00 97.69 84 ALA A N 1
ATOM 607 C CA . ALA A 1 84 ? -7.487 0.525 8.934 1.00 97.69 84 ALA A CA 1
ATOM 608 C C . ALA A 1 84 ? -7.595 1.747 8.018 1.00 97.69 84 ALA A C 1
ATOM 610 O O . ALA A 1 84 ? -7.030 1.747 6.926 1.00 97.69 84 ALA A O 1
ATOM 611 N N . VAL A 1 85 ? -8.273 2.799 8.467 1.00 98.31 85 VAL A N 1
ATOM 612 C CA . VAL A 1 85 ? -8.345 4.078 7.750 1.00 98.31 85 VAL A CA 1
ATOM 613 C C . VAL A 1 85 ? -7.541 5.110 8.528 1.00 98.31 85 VAL A C 1
ATOM 615 O O . VAL A 1 85 ? -7.952 5.499 9.617 1.00 98.31 85 VAL A O 1
ATOM 618 N N . ILE A 1 86 ? -6.404 5.551 7.987 1.00 98.00 86 ILE A N 1
ATOM 619 C CA . ILE A 1 86 ? -5.559 6.586 8.600 1.00 98.00 86 ILE A CA 1
ATOM 620 C C . ILE A 1 86 ? -5.731 7.885 7.825 1.00 98.00 86 ILE A C 1
ATOM 622 O O . ILE A 1 86 ? -5.205 8.022 6.720 1.00 98.00 86 ILE A O 1
ATOM 626 N N . ARG A 1 87 ? -6.475 8.824 8.404 1.00 98.00 87 ARG A N 1
ATOM 627 C CA . ARG A 1 87 ? -6.782 10.122 7.791 1.00 98.00 87 ARG A CA 1
ATOM 628 C C . ARG A 1 87 ? -5.909 11.245 8.351 1.00 98.00 87 ARG A C 1
ATOM 630 O O . ARG A 1 87 ? -5.207 11.066 9.349 1.00 98.00 87 ARG A O 1
ATOM 637 N N . PHE A 1 88 ? -5.976 12.404 7.700 1.00 98.19 88 PHE A N 1
ATOM 638 C CA . PHE A 1 88 ? -5.213 13.608 8.037 1.00 98.19 88 PHE A CA 1
ATOM 639 C C . PHE A 1 88 ? -3.698 13.426 7.905 1.00 98.19 88 PHE A C 1
ATOM 641 O O . PHE A 1 88 ? -2.920 14.070 8.605 1.00 98.19 88 PHE A O 1
ATOM 648 N N . GLN A 1 89 ? -3.279 12.556 6.988 1.00 98.19 89 GLN A N 1
ATOM 649 C CA . GLN A 1 89 ? -1.880 12.319 6.642 1.00 98.19 89 GLN A CA 1
ATOM 650 C C . GLN A 1 89 ? -1.535 12.842 5.245 1.00 98.19 89 GLN A C 1
ATOM 652 O O . GLN A 1 89 ? -0.440 12.587 4.759 1.00 98.19 89 GLN A O 1
ATOM 657 N N . GLY A 1 90 ? -2.453 13.539 4.570 1.00 98.19 90 GLY A N 1
ATOM 658 C CA . GLY A 1 90 ? -2.219 14.073 3.229 1.00 98.19 90 GLY A CA 1
ATOM 659 C C . GLY A 1 90 ? -1.321 15.318 3.183 1.00 98.19 90 GLY A C 1
ATOM 660 O O . GLY A 1 90 ? -1.005 15.915 4.219 1.00 98.19 90 GLY A O 1
ATOM 661 N N . PRO A 1 91 ? -0.949 15.784 1.972 1.00 98.31 91 PRO A N 1
ATOM 662 C CA . PRO A 1 91 ? -0.027 16.910 1.787 1.00 98.31 91 PRO A CA 1
ATOM 663 C C . PRO A 1 91 ? -0.442 18.182 2.529 1.00 98.31 91 PRO A C 1
ATOM 665 O O . PRO A 1 91 ? 0.385 18.828 3.164 1.00 98.31 91 PRO A O 1
ATOM 668 N N . LYS A 1 92 ? -1.738 18.515 2.493 1.00 98.31 92 LYS A N 1
ATOM 669 C CA . LYS A 1 92 ? -2.284 19.709 3.157 1.00 98.31 92 LYS A CA 1
ATOM 670 C C . LYS A 1 92 ? -2.440 19.561 4.671 1.00 98.31 92 LYS A C 1
ATOM 672 O O . LYS A 1 92 ? -2.577 20.574 5.342 1.00 98.31 92 LYS A O 1
ATOM 677 N N . ALA A 1 93 ? -2.470 18.337 5.194 1.00 97.94 93 ALA A N 1
ATOM 678 C CA . ALA A 1 93 ? -2.677 18.102 6.618 1.00 97.94 93 ALA A CA 1
ATOM 679 C C . ALA A 1 93 ? -1.362 18.251 7.390 1.00 97.94 93 ALA A C 1
ATOM 681 O O . ALA A 1 93 ? -1.264 19.060 8.307 1.00 97.94 93 ALA A O 1
ATOM 682 N N . ASN A 1 94 ? -0.338 17.492 6.998 1.00 97.62 94 ASN A N 1
ATOM 683 C CA . ASN A 1 94 ? 0.944 17.453 7.705 1.00 97.62 94 ASN A CA 1
ATOM 684 C C . ASN A 1 94 ? 2.143 17.176 6.777 1.00 97.62 94 ASN A C 1
ATOM 686 O O . ASN A 1 94 ? 3.165 16.660 7.223 1.00 97.62 94 ASN A O 1
ATOM 690 N N . GLY A 1 95 ? 2.030 17.507 5.484 1.00 97.81 95 GLY A N 1
ATOM 691 C CA . GLY A 1 95 ? 3.129 17.369 4.523 1.00 97.81 95 GLY A CA 1
ATOM 692 C C . GLY A 1 95 ? 3.320 15.962 3.952 1.00 97.81 95 GLY A C 1
ATOM 693 O O . GLY A 1 95 ? 4.345 15.697 3.330 1.00 97.81 95 GLY A O 1
ATOM 694 N N . MET A 1 96 ? 2.346 15.062 4.122 1.00 97.31 96 MET A N 1
ATOM 695 C CA . MET A 1 96 ? 2.403 13.687 3.612 1.00 97.31 96 MET A CA 1
ATOM 696 C C . MET A 1 96 ? 3.629 12.884 4.093 1.00 97.31 96 MET A C 1
ATOM 698 O O . MET A 1 96 ? 4.424 12.394 3.276 1.00 97.31 96 MET A O 1
ATOM 702 N N . PRO A 1 97 ? 3.815 12.740 5.420 1.00 95.44 97 PRO A N 1
ATOM 703 C CA . PRO A 1 97 ? 4.920 11.978 5.978 1.00 95.44 97 PRO A CA 1
ATOM 704 C C . PRO A 1 97 ? 4.761 10.482 5.689 1.00 95.44 97 PRO A C 1
ATOM 706 O O . PRO A 1 97 ? 3.659 9.971 5.486 1.00 95.44 97 PRO A O 1
ATOM 709 N N . GLU A 1 98 ? 5.876 9.754 5.712 1.00 94.94 98 GLU A N 1
ATOM 710 C CA . GLU A 1 98 ? 5.852 8.295 5.605 1.00 94.94 98 GLU A CA 1
ATOM 711 C C . GLU A 1 98 ? 5.409 7.640 6.920 1.00 94.94 98 GLU A C 1
ATOM 713 O O . GLU A 1 98 ? 6.014 7.834 7.981 1.00 94.94 98 GLU A O 1
ATOM 718 N N . LEU A 1 99 ? 4.385 6.789 6.840 1.00 92.81 99 LEU A N 1
ATOM 719 C CA . LEU A 1 99 ? 3.796 6.073 7.977 1.00 92.81 99 LEU A CA 1
ATOM 720 C C . LEU A 1 99 ? 4.512 4.737 8.264 1.00 92.81 99 LEU A C 1
ATOM 722 O O . LEU A 1 99 ? 3.890 3.682 8.389 1.00 92.81 99 LEU A O 1
ATOM 726 N N . HIS A 1 100 ? 5.842 4.771 8.371 1.00 86.94 100 HIS A N 1
ATOM 727 C CA . HIS A 1 100 ? 6.709 3.587 8.492 1.00 86.94 100 HIS A CA 1
ATOM 728 C C . HIS A 1 100 ? 6.385 2.654 9.675 1.00 86.94 100 HIS A C 1
ATOM 730 O O . HIS A 1 100 ? 6.709 1.470 9.620 1.00 86.94 100 HIS A O 1
ATOM 736 N N . LYS A 1 101 ? 5.731 3.143 10.740 1.00 85.19 101 LYS A N 1
ATOM 737 C CA . LYS A 1 101 ? 5.409 2.322 11.921 1.00 85.19 101 LYS A CA 1
ATOM 738 C C . LYS A 1 101 ? 4.249 1.342 11.698 1.00 85.19 101 LYS A C 1
ATOM 740 O O . LYS A 1 101 ? 4.028 0.484 12.545 1.00 85.19 101 LYS A O 1
ATOM 745 N N . LEU A 1 102 ? 3.499 1.459 10.597 1.00 89.25 102 LEU A N 1
ATOM 746 C CA . LEU A 1 102 ? 2.293 0.652 10.368 1.00 89.25 102 LEU A CA 1
ATOM 747 C C . LEU A 1 102 ? 2.582 -0.733 9.777 1.00 89.25 102 LEU A C 1
ATOM 749 O O . LEU A 1 102 ? 1.829 -1.669 10.041 1.00 89.25 102 LEU A O 1
ATOM 753 N N . THR A 1 103 ? 3.670 -0.885 9.014 1.00 86.25 103 THR A N 1
ATOM 754 C CA . THR A 1 103 ? 3.982 -2.135 8.300 1.00 86.25 103 THR A CA 1
ATOM 755 C C . THR A 1 103 ? 4.156 -3.309 9.262 1.00 86.25 103 THR A C 1
ATOM 757 O O . THR A 1 103 ? 3.581 -4.371 9.047 1.00 86.25 103 THR A O 1
ATOM 760 N N . THR A 1 104 ? 4.878 -3.105 10.369 1.00 89.19 104 THR A N 1
ATOM 761 C CA . THR A 1 104 ? 5.103 -4.146 11.383 1.00 89.19 104 THR A CA 1
ATOM 762 C C . THR A 1 104 ? 3.800 -4.594 12.039 1.00 89.19 104 THR A C 1
ATOM 764 O O . THR A 1 104 ? 3.567 -5.790 12.186 1.00 89.19 104 THR A O 1
ATOM 767 N N . VAL A 1 105 ? 2.931 -3.650 12.414 1.00 93.31 105 VAL A N 1
ATOM 768 C CA . VAL A 1 105 ? 1.651 -3.973 13.057 1.00 93.31 105 VAL A CA 1
ATOM 769 C C . VAL A 1 105 ? 0.752 -4.764 12.112 1.00 93.31 105 VAL A C 1
ATOM 771 O O . VAL A 1 105 ? 0.231 -5.807 12.499 1.00 93.31 105 VAL A O 1
ATOM 774 N N . LEU A 1 106 ? 0.598 -4.304 10.868 1.00 91.88 106 LEU A N 1
ATOM 775 C CA . LEU A 1 106 ? -0.245 -4.976 9.878 1.00 91.88 106 LEU A CA 1
ATOM 776 C C . LEU A 1 106 ? 0.284 -6.372 9.533 1.00 91.88 106 LEU A C 1
ATOM 778 O O . LEU A 1 106 ? -0.512 -7.306 9.477 1.00 91.88 106 LEU A O 1
ATOM 782 N N . GLY A 1 107 ? 1.604 -6.532 9.389 1.00 91.94 107 GLY A N 1
ATOM 783 C CA . GLY A 1 107 ? 2.235 -7.835 9.166 1.00 91.94 107 GLY A CA 1
ATOM 784 C C . GLY A 1 107 ? 1.932 -8.824 10.293 1.00 91.94 107 GLY A C 1
ATOM 785 O O . GLY A 1 107 ? 1.419 -9.908 10.034 1.00 91.94 107 GLY A O 1
ATOM 786 N N . ILE A 1 108 ? 2.111 -8.414 11.556 1.00 94.81 108 ILE A N 1
ATOM 787 C CA . ILE A 1 108 ? 1.795 -9.268 12.716 1.00 94.81 108 ILE A CA 1
ATOM 788 C C . ILE A 1 108 ? 0.315 -9.684 12.726 1.00 94.81 108 ILE A C 1
ATOM 790 O O . ILE A 1 108 ? -0.009 -10.820 13.069 1.00 94.81 108 ILE A O 1
ATOM 794 N N . LEU A 1 109 ? -0.605 -8.780 12.378 1.00 95.62 109 LEU A N 1
ATOM 795 C CA . LEU A 1 109 ? -2.035 -9.099 12.326 1.00 95.62 109 LEU A CA 1
ATOM 796 C C . LEU A 1 109 ? -2.355 -10.088 11.194 1.00 95.62 109 LEU A C 1
ATOM 798 O O . LEU A 1 109 ? -3.128 -11.024 11.406 1.00 95.62 109 LEU A O 1
ATOM 802 N N . GLN A 1 110 ? -1.725 -9.934 10.025 1.00 93.88 110 GLN A N 1
ATOM 803 C CA . GLN A 1 110 ? -1.856 -10.881 8.914 1.00 93.88 110 GLN A CA 1
ATOM 804 C C . GLN A 1 110 ? -1.276 -12.262 9.250 1.00 93.88 110 GLN A C 1
ATOM 806 O O . GLN A 1 110 ? -1.913 -13.269 8.931 1.00 93.88 110 GLN A O 1
ATOM 811 N N . ASP A 1 111 ? -0.131 -12.317 9.938 1.00 93.31 111 ASP A N 1
ATOM 812 C CA . ASP A 1 111 ? 0.505 -13.558 10.407 1.00 93.31 111 ASP A CA 1
ATOM 813 C C . ASP A 1 111 ? -0.358 -14.292 11.442 1.00 93.31 111 ASP A C 1
ATOM 815 O O . ASP A 1 111 ? -0.393 -15.521 11.478 1.00 93.31 111 ASP A O 1
ATOM 819 N N . ARG A 1 112 ? -1.141 -13.549 12.236 1.00 94.94 112 ARG A N 1
ATOM 820 C CA . ARG A 1 112 ? -2.185 -14.099 13.123 1.00 94.94 112 ARG A CA 1
ATOM 821 C C . ARG A 1 112 ? -3.427 -14.592 12.371 1.00 94.94 112 ARG A C 1
ATOM 823 O O . ARG A 1 112 ? -4.406 -14.981 13.002 1.00 94.94 112 ARG A O 1
ATOM 830 N N . GLY A 1 113 ? -3.417 -14.552 11.042 1.00 94.44 113 GLY A N 1
ATOM 831 C CA . GLY A 1 113 ? -4.505 -15.013 10.186 1.00 94.44 113 GLY A CA 1
ATOM 832 C C . GLY A 1 113 ? -5.576 -13.964 9.890 1.00 94.44 113 GLY A C 1
ATOM 833 O O . GLY A 1 113 ? -6.430 -14.228 9.046 1.00 94.44 113 GLY A O 1
ATOM 834 N N . GLN A 1 114 ? -5.519 -12.769 10.491 1.00 96.56 114 GLN A N 1
ATOM 835 C CA . GLN A 1 114 ? -6.527 -11.730 10.253 1.00 96.56 114 GLN A CA 1
ATOM 836 C C . GLN A 1 114 ? -6.473 -11.228 8.805 1.00 96.56 114 GLN A C 1
ATOM 838 O O . GLN A 1 114 ? -5.415 -11.189 8.164 1.00 96.56 114 GLN A O 1
ATOM 843 N N . ARG A 1 115 ? -7.616 -10.816 8.262 1.00 96.75 115 ARG A N 1
ATOM 844 C CA . ARG A 1 115 ? -7.730 -10.120 6.977 1.00 96.75 115 ARG A CA 1
ATOM 845 C C . ARG A 1 115 ? -7.759 -8.621 7.239 1.00 96.75 115 ARG A C 1
ATOM 847 O O . ARG A 1 115 ? -8.811 -8.038 7.483 1.00 96.75 115 ARG A O 1
ATOM 854 N N . VAL A 1 116 ? -6.580 -8.007 7.190 1.00 96.69 116 VAL A N 1
ATOM 855 C CA . VAL A 1 116 ? -6.417 -6.567 7.419 1.00 96.69 116 VAL A CA 1
ATOM 856 C C . VAL A 1 116 ? -5.906 -5.841 6.183 1.00 96.69 116 VAL A C 1
ATOM 858 O O . VAL A 1 116 ? -5.011 -6.331 5.489 1.00 96.69 116 VAL A O 1
ATOM 861 N N . ALA A 1 117 ? -6.477 -4.665 5.928 1.00 96.50 117 ALA A N 1
ATOM 862 C CA . ALA A 1 117 ? -6.064 -3.739 4.876 1.00 96.50 117 ALA A CA 1
ATOM 863 C C . ALA A 1 117 ? -5.827 -2.337 5.451 1.00 96.50 117 ALA A C 1
ATOM 865 O O . ALA A 1 117 ? -6.317 -2.012 6.533 1.00 96.50 117 ALA A O 1
ATOM 866 N N . LEU A 1 118 ? -5.102 -1.501 4.710 1.00 96.25 118 LEU A N 1
ATOM 867 C CA . LEU A 1 118 ? -4.810 -0.115 5.067 1.00 96.25 118 LEU A CA 1
ATOM 868 C C . LEU A 1 118 ? -5.261 0.821 3.947 1.00 96.25 118 LEU A C 1
ATOM 870 O O . LEU A 1 118 ? -4.931 0.610 2.783 1.00 96.25 118 LEU A O 1
ATOM 874 N N . VAL A 1 119 ? -5.951 1.890 4.326 1.00 97.38 119 VAL A N 1
ATOM 875 C CA . VAL A 1 119 ? -6.278 3.029 3.471 1.00 97.38 119 VAL A CA 1
ATOM 876 C C . VAL A 1 119 ? -5.799 4.290 4.173 1.00 97.38 119 VAL A C 1
ATOM 878 O O . VAL A 1 119 ? -6.043 4.483 5.363 1.00 97.38 119 VAL A O 1
ATOM 881 N N . THR A 1 120 ? -5.104 5.160 3.450 1.00 97.81 120 THR A N 1
ATOM 882 C CA . THR A 1 120 ? -4.641 6.438 3.989 1.00 97.81 120 THR A CA 1
ATOM 883 C C . THR A 1 120 ? -4.639 7.515 2.915 1.00 97.81 120 THR A C 1
ATOM 885 O O . THR A 1 120 ? -4.431 7.220 1.741 1.00 97.81 120 THR A O 1
ATOM 888 N N . ASP A 1 121 ? -4.861 8.761 3.328 1.00 97.88 121 ASP A N 1
ATOM 889 C CA . ASP A 1 121 ? -4.618 9.952 2.509 1.00 97.88 121 ASP A CA 1
ATOM 890 C C . ASP A 1 121 ? -3.134 10.377 2.502 1.00 97.88 121 ASP A C 1
ATOM 892 O O . ASP A 1 121 ? -2.769 11.316 1.794 1.00 97.88 121 ASP A O 1
ATOM 896 N N . GLY A 1 122 ? -2.287 9.691 3.279 1.00 96.56 122 GLY A N 1
ATOM 897 C CA . GLY A 1 122 ? -0.836 9.850 3.317 1.00 96.56 122 GLY A CA 1
ATOM 898 C C . GLY A 1 122 ? -0.082 8.836 2.457 1.00 96.56 122 GLY A C 1
ATOM 899 O O . GLY A 1 122 ? -0.539 8.428 1.390 1.00 96.56 122 GLY A O 1
ATOM 900 N N . ARG A 1 123 ? 1.109 8.420 2.914 1.00 95.62 123 ARG A N 1
ATOM 901 C CA . ARG A 1 123 ? 1.955 7.456 2.188 1.00 95.62 123 ARG A CA 1
ATOM 902 C C . ARG A 1 123 ? 2.724 6.493 3.092 1.00 95.62 123 ARG A C 1
ATOM 904 O O . ARG A 1 123 ? 3.026 6.788 4.246 1.00 95.62 123 ARG A O 1
ATOM 911 N N . MET A 1 124 ? 3.096 5.353 2.515 1.00 91.12 124 MET A N 1
ATOM 912 C CA . MET A 1 124 ? 4.021 4.368 3.094 1.00 91.12 124 MET A CA 1
ATOM 913 C C . MET A 1 124 ? 5.439 4.563 2.527 1.00 91.12 124 MET A C 1
ATOM 915 O O . MET A 1 124 ? 5.617 5.304 1.561 1.00 91.12 124 MET A O 1
ATOM 919 N N . SER A 1 125 ? 6.444 3.876 3.080 1.00 80.00 125 SER A N 1
ATOM 920 C CA . SER A 1 125 ? 7.879 4.024 2.746 1.00 80.00 125 SER A CA 1
ATOM 921 C C . SER A 1 125 ? 8.306 3.553 1.340 1.00 80.00 125 SER A C 1
ATOM 923 O O . SER A 1 125 ? 9.484 3.333 1.077 1.00 80.00 125 SER A O 1
ATOM 925 N N . GLY A 1 126 ? 7.367 3.339 0.413 1.00 68.44 126 GLY A N 1
ATOM 926 C CA . GLY A 1 126 ? 7.639 2.907 -0.969 1.00 68.44 126 GLY A CA 1
ATOM 927 C C . GLY A 1 126 ? 8.049 1.433 -1.138 1.00 68.44 126 GLY A C 1
ATOM 928 O O . GLY A 1 126 ? 7.998 0.903 -2.259 1.00 68.44 126 GLY A O 1
ATOM 929 N N . ALA A 1 127 ? 8.394 0.743 -0.046 1.00 71.94 127 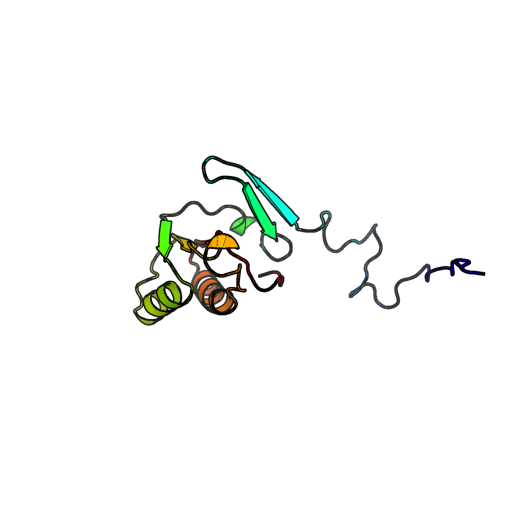ALA A N 1
ATOM 930 C CA . ALA A 1 127 ? 8.589 -0.704 -0.018 1.00 71.94 127 ALA A CA 1
ATOM 931 C C . ALA A 1 127 ? 7.273 -1.445 -0.317 1.00 71.94 127 ALA A C 1
ATOM 933 O O . ALA A 1 127 ? 6.182 -0.951 -0.034 1.00 71.94 127 ALA A O 1
ATOM 934 N N . SER A 1 128 ? 7.379 -2.622 -0.935 1.00 59.34 128 SER A N 1
ATOM 935 C CA . SER A 1 128 ? 6.228 -3.509 -1.138 1.00 59.34 128 SER A CA 1
ATOM 936 C C . SER A 1 128 ? 6.089 -4.387 0.105 1.00 59.34 128 SER A C 1
ATOM 938 O O . SER A 1 128 ? 7.058 -5.058 0.455 1.00 59.34 128 SER A O 1
ATOM 940 N N . GLY A 1 129 ? 4.924 -4.378 0.747 1.00 61.31 129 GLY A N 1
ATOM 941 C CA . GLY A 1 129 ? 4.594 -5.179 1.926 1.00 61.31 129 GLY A CA 1
ATOM 942 C C . GLY A 1 129 ? 3.110 -5.490 1.969 1.00 61.31 129 GLY A C 1
ATOM 943 O O . GLY A 1 129 ? 2.360 -4.814 1.225 1.00 61.31 129 GLY A O 1
#

Secondary structure (DSSP, 8-state):
--PPP--PPPSS-S-TTTS--GGG-SSSS-SEEEEEETTEEEEEE-TTS-GGGS-----EEEESSHHHHHHHHHTT---SSEEEEE-S-SHHHHS--B-TTHHHHHHHHHHTT--EEEEESSB--S---